Protein AF-A0A3D3AL14-F1 (afdb_monomer)

Structure (mmCIF, N/CA/C/O backbone):
data_AF-A0A3D3AL14-F1
#
_entry.id   AF-A0A3D3AL14-F1
#
loop_
_atom_site.group_PDB
_atom_site.id
_atom_site.type_symbol
_atom_site.label_atom_id
_atom_site.label_alt_id
_atom_site.label_comp_id
_atom_site.label_asym_id
_atom_site.label_entity_id
_atom_site.label_seq_id
_atom_site.pdbx_PDB_ins_code
_atom_site.Cartn_x
_atom_site.Cartn_y
_atom_site.Cartn_z
_atom_site.occupancy
_atom_site.B_iso_or_equiv
_atom_site.auth_seq_id
_atom_site.auth_comp_id
_atom_site.auth_asym_id
_atom_site.auth_atom_id
_atom_site.pdbx_PDB_model_num
ATOM 1 N N . MET A 1 1 ? 50.247 6.065 -44.805 1.00 41.62 1 MET A N 1
ATOM 2 C CA . MET A 1 1 ? 48.995 6.760 -44.423 1.00 41.62 1 MET A CA 1
ATOM 3 C C . MET A 1 1 ? 48.096 5.712 -43.795 1.00 41.62 1 MET A C 1
ATOM 5 O O . MET A 1 1 ? 47.339 5.051 -44.497 1.00 41.62 1 MET A O 1
ATOM 9 N N . ASP A 1 2 ? 48.251 5.507 -42.490 1.00 40.69 2 ASP A N 1
ATOM 10 C CA . ASP A 1 2 ? 47.596 4.405 -41.787 1.00 40.69 2 ASP A CA 1
ATOM 11 C C . ASP A 1 2 ? 46.192 4.830 -41.370 1.00 40.69 2 ASP A C 1
ATOM 13 O O . ASP A 1 2 ? 45.995 5.694 -40.509 1.00 40.69 2 ASP A O 1
ATOM 17 N N . LYS A 1 3 ? 45.195 4.259 -42.048 1.00 48.69 3 LYS A N 1
ATOM 18 C CA . LYS A 1 3 ? 43.785 4.486 -41.742 1.00 48.69 3 LYS A CA 1
ATOM 19 C C . LYS A 1 3 ? 43.428 3.698 -40.486 1.00 48.69 3 LYS A C 1
ATOM 21 O O . LYS A 1 3 ? 43.312 2.477 -40.507 1.00 48.69 3 LYS A O 1
ATOM 26 N N . ARG A 1 4 ? 43.249 4.435 -39.391 1.00 50.38 4 ARG A N 1
ATOM 27 C CA . ARG A 1 4 ? 42.637 3.971 -38.144 1.00 50.38 4 ARG A CA 1
ATOM 28 C C . ARG A 1 4 ? 41.199 3.540 -38.438 1.00 50.38 4 ARG A C 1
ATOM 30 O O . ARG A 1 4 ? 40.404 4.360 -38.889 1.00 50.38 4 ARG A O 1
ATOM 37 N N . VAL A 1 5 ? 40.861 2.287 -38.155 1.00 52.38 5 VAL A N 1
ATOM 38 C CA . VAL A 1 5 ? 39.469 1.828 -38.093 1.00 52.38 5 VAL A CA 1
ATOM 39 C C . VAL A 1 5 ? 39.119 1.706 -36.617 1.00 52.38 5 VAL A C 1
ATOM 41 O O . VAL A 1 5 ? 39.468 0.732 -35.959 1.00 52.38 5 VAL A O 1
ATOM 44 N N . ILE A 1 6 ? 38.483 2.745 -36.075 1.00 56.84 6 ILE A N 1
ATOM 45 C CA . ILE A 1 6 ? 37.839 2.672 -34.763 1.00 56.84 6 ILE A CA 1
ATOM 46 C C . ILE A 1 6 ? 36.501 1.974 -34.995 1.00 56.84 6 ILE A C 1
ATOM 48 O O . ILE A 1 6 ? 35.568 2.563 -35.537 1.00 56.84 6 ILE A O 1
ATOM 52 N N . LEU A 1 7 ? 36.435 0.694 -34.634 1.00 45.91 7 LEU A N 1
ATOM 53 C CA . LEU A 1 7 ? 35.201 -0.078 -34.647 1.00 45.91 7 LEU A CA 1
ATOM 54 C C . LEU A 1 7 ? 34.382 0.323 -33.408 1.00 45.91 7 LEU A C 1
ATOM 56 O O . LEU A 1 7 ? 34.674 -0.100 -32.290 1.00 45.91 7 LEU A O 1
ATOM 60 N N . PHE A 1 8 ? 33.385 1.187 -33.591 1.00 45.59 8 PHE A N 1
ATOM 61 C CA . PHE A 1 8 ? 32.395 1.471 -32.555 1.00 45.59 8 PHE A CA 1
ATOM 62 C C . PHE A 1 8 ? 31.478 0.253 -32.400 1.00 45.59 8 PHE A C 1
ATOM 64 O O . PHE A 1 8 ? 30.623 -0.000 -33.247 1.00 45.59 8 PHE A O 1
ATOM 71 N N . PHE A 1 9 ? 31.626 -0.490 -31.304 1.00 46.81 9 PHE A N 1
ATOM 72 C CA . PHE A 1 9 ? 30.597 -1.428 -30.860 1.00 46.81 9 PHE A CA 1
ATOM 73 C C . PHE A 1 9 ? 29.411 -0.631 -30.297 1.00 46.81 9 PHE A C 1
ATOM 75 O O . PHE A 1 9 ? 29.334 -0.347 -29.104 1.00 46.81 9 PHE A O 1
ATOM 82 N N . LEU A 1 10 ? 28.484 -0.246 -31.175 1.00 45.09 10 LEU A N 1
ATOM 83 C CA . LEU A 1 10 ? 27.126 0.143 -30.796 1.00 45.09 10 LEU A CA 1
ATOM 84 C C . LEU A 1 10 ? 26.387 -1.121 -30.341 1.00 45.09 10 LEU A C 1
ATOM 86 O O . LEU A 1 10 ? 25.851 -1.879 -31.146 1.00 45.09 10 LEU A O 1
ATOM 90 N N . ILE A 1 11 ? 26.404 -1.372 -29.035 1.00 53.12 11 ILE A N 1
ATOM 91 C CA . ILE A 1 11 ? 25.561 -2.386 -28.397 1.00 53.12 11 ILE A CA 1
ATOM 92 C C . ILE A 1 11 ? 24.093 -1.961 -28.603 1.00 53.12 11 ILE A C 1
ATOM 94 O O . ILE A 1 11 ? 23.761 -0.807 -28.315 1.00 53.12 11 ILE A O 1
ATOM 98 N N . PRO A 1 12 ? 23.191 -2.837 -29.088 1.00 46.88 12 PRO A N 1
ATOM 99 C CA . PRO A 1 12 ? 21.810 -2.462 -29.358 1.00 46.88 12 PRO A CA 1
ATOM 100 C C . PRO A 1 12 ? 21.032 -2.327 -28.043 1.00 46.88 12 PRO A C 1
ATOM 102 O O . PRO A 1 12 ? 20.465 -3.281 -27.517 1.00 46.88 12 PRO A O 1
ATOM 105 N N . MET A 1 13 ? 20.972 -1.106 -27.516 1.00 49.50 13 MET A N 1
ATOM 106 C CA . MET A 1 13 ? 20.160 -0.711 -26.361 1.00 49.50 13 MET A CA 1
ATOM 107 C C . MET A 1 13 ? 18.679 -0.509 -26.759 1.00 49.50 13 MET A C 1
ATOM 109 O O . MET A 1 13 ? 18.078 0.501 -26.420 1.00 49.50 13 MET A O 1
ATOM 113 N N . PHE A 1 14 ? 18.093 -1.427 -27.538 1.00 48.03 14 PHE A N 1
ATOM 114 C CA . PHE A 1 14 ? 16.728 -1.269 -28.083 1.00 48.03 14 PHE A CA 1
ATOM 115 C C . PHE A 1 14 ? 15.784 -2.460 -27.855 1.00 48.03 14 PHE A C 1
ATOM 117 O O . PHE A 1 14 ? 14.593 -2.332 -28.111 1.00 48.03 14 PHE A O 1
ATOM 124 N N . LEU A 1 15 ? 16.260 -3.592 -27.322 1.00 47.28 15 LEU A N 1
ATOM 125 C CA . LEU A 1 15 ? 15.417 -4.783 -27.104 1.00 47.28 15 LEU A CA 1
ATOM 126 C C . LEU A 1 15 ? 14.908 -4.961 -25.663 1.00 47.28 15 LEU A C 1
ATOM 128 O O . LEU A 1 15 ? 14.060 -5.811 -25.428 1.00 47.28 15 LEU A O 1
ATOM 132 N N . PHE A 1 16 ? 15.365 -4.148 -24.706 1.00 47.84 16 PHE A N 1
ATOM 133 C CA . PHE A 1 16 ? 14.927 -4.238 -23.301 1.00 47.84 16 PHE A CA 1
ATOM 134 C C . PHE A 1 16 ? 13.880 -3.185 -22.891 1.00 47.84 16 PHE A C 1
ATOM 136 O O . PHE A 1 16 ? 13.308 -3.299 -21.812 1.00 47.84 16 PHE A O 1
ATOM 143 N N . GLY A 1 17 ? 13.612 -2.174 -23.729 1.00 52.47 17 GLY A N 1
ATOM 144 C CA . GLY A 1 17 ? 12.664 -1.09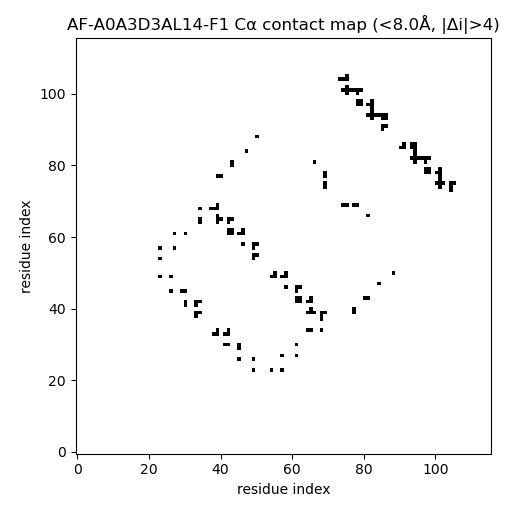3 -23.413 1.00 52.47 17 GLY A CA 1
ATOM 145 C C . GLY A 1 17 ? 11.191 -1.464 -23.622 1.00 52.47 17 GLY A C 1
ATOM 146 O O . GLY A 1 17 ? 10.365 -1.178 -22.761 1.00 52.47 17 GLY A O 1
ATOM 147 N N . GLY A 1 18 ? 10.867 -2.156 -24.723 1.00 60.84 18 GLY A N 1
ATOM 148 C CA . GLY A 1 18 ? 9.476 -2.488 -25.076 1.00 60.84 18 GLY A CA 1
ATOM 149 C C . GLY A 1 18 ? 8.785 -3.398 -24.055 1.00 60.84 18 GLY A C 1
ATOM 150 O O . GLY A 1 18 ? 7.678 -3.108 -23.613 1.00 60.84 18 GLY A O 1
ATOM 151 N N . ASP A 1 19 ? 9.484 -4.436 -23.590 1.00 65.25 19 ASP A N 1
ATOM 152 C CA . ASP A 1 19 ? 8.954 -5.395 -22.612 1.00 65.25 19 ASP A CA 1
ATOM 153 C C . ASP A 1 19 ? 8.665 -4.766 -21.236 1.00 65.25 19 ASP A C 1
ATOM 155 O O . ASP A 1 19 ? 7.739 -5.187 -20.538 1.00 65.25 19 ASP A O 1
ATOM 159 N N . LEU A 1 20 ? 9.456 -3.772 -20.817 1.00 65.75 20 LEU A N 1
ATOM 160 C CA . LEU A 1 20 ? 9.250 -3.067 -19.547 1.00 65.75 20 LEU A CA 1
ATOM 161 C C . LEU A 1 20 ? 8.055 -2.112 -19.631 1.00 65.75 20 LEU A C 1
ATOM 163 O O . LEU A 1 20 ? 7.203 -2.108 -18.736 1.00 65.75 20 LEU A O 1
ATOM 167 N N . ASP A 1 21 ? 7.939 -1.373 -20.734 1.00 77.06 21 ASP A N 1
ATOM 168 C CA . ASP A 1 21 ? 6.811 -0.474 -20.967 1.00 77.06 21 ASP A CA 1
ATOM 169 C C . ASP A 1 21 ? 5.477 -1.226 -21.083 1.00 77.06 21 ASP A C 1
ATOM 171 O O . ASP A 1 21 ? 4.473 -0.792 -20.507 1.00 77.06 21 ASP A O 1
ATOM 175 N N . ASP A 1 22 ? 5.462 -2.393 -21.730 1.00 83.81 22 ASP A N 1
ATOM 176 C CA . ASP A 1 22 ? 4.266 -3.232 -21.837 1.00 83.81 22 ASP A CA 1
ATOM 177 C C . ASP A 1 22 ? 3.823 -3.795 -20.480 1.00 83.81 22 ASP A C 1
ATOM 179 O O . ASP A 1 22 ? 2.633 -3.753 -20.141 1.00 83.81 22 ASP A O 1
ATOM 183 N N . ARG A 1 23 ? 4.768 -4.246 -19.643 1.00 85.31 23 ARG A N 1
ATOM 184 C CA . ARG A 1 23 ? 4.473 -4.722 -18.278 1.00 85.31 23 ARG A CA 1
ATOM 185 C C . ARG A 1 23 ? 3.901 -3.616 -17.399 1.00 85.31 23 ARG A C 1
ATOM 187 O O . ARG A 1 23 ? 2.893 -3.835 -16.723 1.00 85.31 23 ARG A O 1
ATOM 194 N N . LYS A 1 24 ? 4.492 -2.418 -17.440 1.00 90.50 24 LYS A N 1
ATOM 195 C CA . LYS A 1 24 ? 3.992 -1.228 -16.733 1.00 90.50 24 LYS A CA 1
ATOM 196 C C . LYS A 1 24 ? 2.568 -0.881 -17.169 1.00 90.50 24 LYS A C 1
ATOM 198 O O . LYS A 1 24 ? 1.688 -0.697 -16.326 1.00 90.50 24 LYS A O 1
ATOM 203 N N . ASN A 1 25 ? 2.322 -0.827 -18.477 1.00 90.75 25 ASN A N 1
ATOM 204 C CA . ASN A 1 25 ? 1.013 -0.486 -19.031 1.00 90.75 25 ASN A CA 1
ATOM 205 C C . ASN A 1 25 ? -0.053 -1.534 -18.679 1.00 90.75 25 ASN A C 1
ATOM 207 O O . ASN A 1 25 ? -1.184 -1.172 -18.348 1.00 90.75 25 ASN A O 1
ATOM 211 N N . SER A 1 26 ? 0.302 -2.821 -18.703 1.00 91.94 26 SER A N 1
ATOM 212 C CA . SER A 1 26 ? -0.591 -3.900 -18.270 1.00 91.94 26 SER A CA 1
ATOM 213 C C . SER A 1 26 ? -0.943 -3.776 -16.787 1.00 91.94 26 SER A C 1
ATOM 215 O O . SER A 1 26 ? -2.119 -3.822 -16.427 1.00 91.94 26 SER A O 1
ATOM 217 N N . ALA A 1 27 ? 0.051 -3.532 -15.929 1.00 92.62 27 ALA A N 1
ATOM 218 C CA . ALA A 1 27 ? -0.166 -3.358 -14.496 1.00 92.62 27 ALA A CA 1
ATOM 219 C C . ALA A 1 27 ? -1.060 -2.149 -14.176 1.00 92.62 27 ALA A C 1
ATOM 221 O O . ALA A 1 27 ? -1.921 -2.240 -13.304 1.00 92.62 27 ALA A O 1
ATOM 222 N N . LEU A 1 28 ? -0.921 -1.035 -14.903 1.00 94.50 28 LEU A N 1
ATOM 223 C CA . LEU A 1 28 ? -1.803 0.125 -14.739 1.00 94.50 28 LEU A CA 1
ATOM 224 C C . LEU A 1 28 ? -3.249 -0.177 -15.160 1.00 94.50 28 LEU A C 1
ATOM 226 O O . LEU A 1 28 ? -4.179 0.155 -14.428 1.00 94.50 28 LEU A O 1
ATOM 230 N N . LYS A 1 29 ? -3.452 -0.872 -16.288 1.00 94.75 29 LYS A N 1
A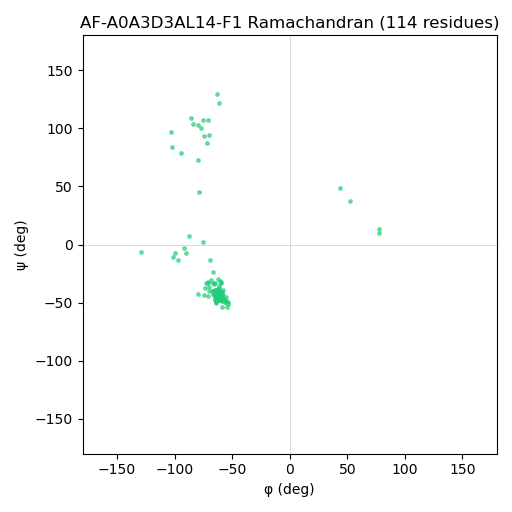TOM 231 C CA . LYS A 1 29 ? -4.794 -1.307 -16.718 1.00 94.75 29 LYS A CA 1
ATOM 232 C C . LYS A 1 29 ? -5.446 -2.241 -15.696 1.00 94.75 29 LYS A C 1
ATOM 234 O O . LYS A 1 29 ? -6.645 -2.141 -15.427 1.00 94.75 29 LYS A O 1
ATOM 239 N N . GLU A 1 30 ? -4.668 -3.155 -15.122 1.00 94.19 30 GLU A N 1
ATOM 240 C CA . GLU A 1 30 ? -5.138 -4.019 -14.041 1.00 94.19 30 GLU A CA 1
ATOM 241 C C . GLU A 1 30 ? -5.483 -3.226 -12.780 1.00 94.19 30 GLU A C 1
ATOM 243 O O . GLU A 1 30 ? -6.547 -3.453 -12.198 1.00 94.19 30 GLU A O 1
ATOM 248 N N . ALA A 1 31 ? -4.637 -2.268 -12.389 1.00 95.19 31 ALA A N 1
ATOM 249 C CA . ALA A 1 31 ? -4.895 -1.400 -11.248 1.00 95.19 31 ALA A CA 1
ATOM 250 C C . ALA A 1 31 ? -6.228 -0.660 -11.399 1.00 95.19 31 ALA A C 1
ATOM 252 O O . ALA A 1 31 ? -7.079 -0.763 -10.518 1.00 95.19 31 ALA A O 1
ATOM 253 N N . ASP A 1 32 ? -6.480 -0.026 -12.545 1.00 95.12 32 ASP A N 1
ATOM 254 C CA . ASP A 1 32 ? -7.735 0.691 -12.790 1.00 95.12 32 ASP A CA 1
ATOM 255 C C . ASP A 1 32 ? -8.957 -0.233 -12.679 1.00 95.12 32 ASP A C 1
ATOM 257 O O . ASP A 1 32 ? -9.961 0.108 -12.043 1.00 95.12 32 ASP A O 1
ATOM 261 N N . LYS A 1 33 ? -8.856 -1.458 -13.207 1.00 96.88 33 LYS A N 1
ATOM 262 C CA . LYS A 1 33 ? -9.901 -2.482 -13.061 1.00 96.88 33 LYS A CA 1
ATOM 263 C C . LYS A 1 33 ? -10.131 -2.854 -11.594 1.00 96.88 33 LYS A C 1
ATOM 265 O O . LYS A 1 33 ? -11.279 -3.020 -11.171 1.00 96.88 33 LYS A O 1
ATOM 270 N N . TYR A 1 34 ? -9.074 -3.008 -10.800 1.00 96.50 34 TYR A N 1
ATOM 271 C CA . TYR A 1 34 ? -9.194 -3.313 -9.371 1.00 96.50 34 TYR A CA 1
ATOM 272 C C . TYR A 1 34 ? -9.712 -2.127 -8.557 1.00 96.50 34 TYR A C 1
ATOM 274 O O . TYR A 1 34 ? -10.475 -2.335 -7.608 1.00 96.50 34 TYR A O 1
ATOM 282 N N . PHE A 1 35 ? -9.377 -0.902 -8.954 1.00 95.69 35 PHE A N 1
ATOM 283 C CA . PHE A 1 35 ? -9.887 0.315 -8.343 1.00 95.69 35 PHE A CA 1
ATOM 284 C C . PHE A 1 35 ? -11.398 0.453 -8.547 1.00 95.69 35 PHE A C 1
ATOM 286 O O . PHE A 1 35 ? -12.132 0.614 -7.570 1.00 95.69 35 PHE A O 1
ATOM 293 N N . GLN A 1 36 ? -11.888 0.257 -9.776 1.00 95.62 36 GLN A N 1
ATOM 294 C CA . GLN A 1 36 ? -13.328 0.231 -10.076 1.00 95.62 36 GLN A CA 1
ATOM 295 C C . GLN A 1 36 ? -14.068 -0.842 -9.263 1.00 95.62 36 GLN A C 1
ATOM 297 O O . GLN A 1 36 ? -15.153 -0.601 -8.734 1.00 95.62 36 GLN A O 1
ATOM 302 N N . LYS A 1 37 ? -13.449 -2.015 -9.082 1.00 96.06 37 LYS A N 1
ATOM 303 C CA . LYS A 1 37 ? -13.974 -3.104 -8.239 1.00 96.06 37 LYS A CA 1
ATOM 304 C C . LYS A 1 37 ? -13.817 -2.863 -6.733 1.00 96.06 37 LYS A C 1
ATOM 306 O O . LYS A 1 37 ? -14.159 -3.738 -5.937 1.00 96.06 37 LYS A O 1
ATOM 311 N N . LYS A 1 38 ? -13.282 -1.711 -6.319 1.00 95.19 38 LYS A N 1
ATOM 312 C CA . LYS A 1 38 ? -12.989 -1.359 -4.922 1.00 95.19 38 LYS A CA 1
ATOM 313 C C . LYS A 1 38 ? -12.148 -2.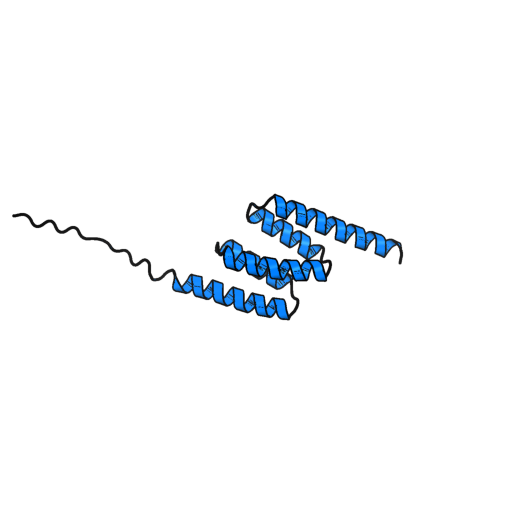429 -4.205 1.00 95.19 38 LYS A C 1
ATOM 315 O O . LYS A 1 38 ? -12.360 -2.705 -3.018 1.00 95.19 38 LYS A O 1
ATOM 320 N N . ASN A 1 39 ? -11.201 -3.050 -4.909 1.00 95.19 39 ASN A N 1
ATOM 321 C CA . ASN A 1 39 ? -10.363 -4.131 -4.394 1.00 95.19 39 ASN A CA 1
ATOM 322 C C . ASN A 1 39 ? -8.962 -3.624 -4.018 1.00 95.19 39 ASN A C 1
ATOM 324 O O . ASN A 1 39 ? -8.010 -3.740 -4.787 1.00 95.19 39 ASN A O 1
ATOM 328 N N . TRP A 1 40 ? -8.839 -3.084 -2.803 1.00 95.19 40 TRP A N 1
ATOM 329 C CA . TRP A 1 40 ? -7.574 -2.551 -2.288 1.00 95.19 40 TRP A CA 1
ATOM 330 C C . TRP A 1 40 ? -6.460 -3.603 -2.197 1.00 95.19 40 TRP A C 1
ATOM 332 O O . TRP A 1 40 ? -5.299 -3.262 -2.391 1.00 95.19 40 TRP A O 1
ATOM 342 N N . LEU A 1 41 ? -6.791 -4.876 -1.947 1.00 95.69 41 LEU A N 1
ATOM 343 C CA . LEU A 1 41 ? -5.794 -5.943 -1.815 1.00 95.69 41 LEU A CA 1
ATOM 344 C C . LEU A 1 41 ? -5.060 -6.158 -3.142 1.00 95.69 41 LEU A C 1
ATOM 346 O O . LEU A 1 41 ? -3.834 -6.199 -3.179 1.00 95.69 41 LEU A O 1
ATOM 350 N N . LYS A 1 42 ? -5.816 -6.232 -4.244 1.00 96.69 42 LYS A N 1
ATOM 351 C CA . LYS A 1 42 ? -5.242 -6.384 -5.585 1.00 96.69 42 LYS A CA 1
ATOM 352 C C . LYS A 1 42 ? -4.482 -5.142 -6.054 1.00 96.69 42 LYS A C 1
ATOM 354 O O . LYS A 1 42 ? -3.474 -5.279 -6.744 1.00 96.69 42 LYS A O 1
ATOM 359 N N . LEU A 1 43 ? -4.887 -3.947 -5.622 1.00 95.69 43 LEU A N 1
ATOM 360 C CA . LEU A 1 43 ? -4.095 -2.734 -5.856 1.00 95.69 43 LEU A CA 1
ATOM 361 C C . LEU A 1 43 ? -2.744 -2.781 -5.137 1.00 95.69 43 LEU A C 1
ATOM 363 O O . LEU A 1 43 ? -1.728 -2.481 -5.753 1.00 95.69 43 LEU A O 1
ATOM 367 N N . LEU A 1 44 ? -2.704 -3.201 -3.869 1.00 95.75 44 LEU A N 1
ATOM 368 C CA . LEU A 1 44 ? -1.443 -3.322 -3.127 1.00 95.75 44 LEU A CA 1
ATOM 369 C C . LEU A 1 44 ? -0.535 -4.422 -3.689 1.00 95.75 44 LEU A C 1
ATOM 371 O O . LEU A 1 44 ? 0.684 -4.259 -3.706 1.00 95.75 44 LEU A O 1
ATOM 375 N N . GLU A 1 45 ? -1.109 -5.508 -4.209 1.00 95.44 45 GLU A N 1
ATOM 376 C CA . GLU A 1 45 ? -0.359 -6.532 -4.945 1.00 95.44 45 GLU A CA 1
ATOM 377 C C . GLU A 1 45 ? 0.265 -5.958 -6.228 1.00 95.44 45 GLU A C 1
ATOM 379 O O . GLU A 1 45 ? 1.454 -6.145 -6.480 1.00 95.44 45 GLU A O 1
ATOM 384 N N . THR A 1 46 ? -0.502 -5.171 -6.986 1.00 95.31 46 THR A N 1
ATOM 385 C CA . THR A 1 46 ? -0.002 -4.481 -8.185 1.00 95.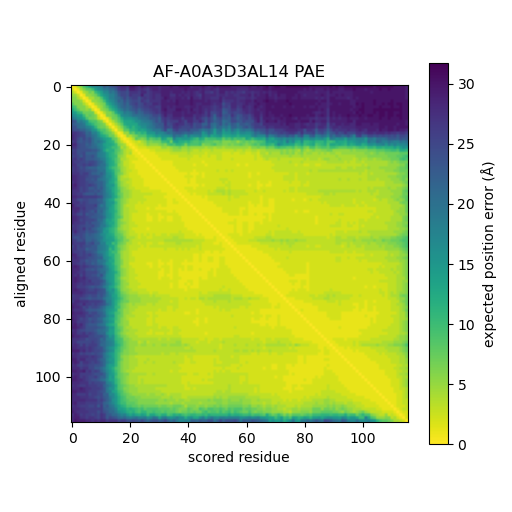31 46 THR A CA 1
ATOM 386 C C . THR A 1 46 ? 1.093 -3.469 -7.826 1.00 95.31 46 THR A C 1
ATOM 388 O O . THR A 1 46 ? 2.137 -3.425 -8.474 1.00 95.31 46 THR A O 1
ATOM 391 N N . ALA A 1 47 ? 0.912 -2.703 -6.746 1.00 95.56 47 ALA A N 1
ATOM 392 C CA . ALA A 1 47 ? 1.912 -1.763 -6.244 1.00 95.56 47 ALA A CA 1
ATOM 393 C C . ALA A 1 47 ? 3.210 -2.478 -5.835 1.00 95.56 47 ALA A C 1
ATOM 395 O O . ALA A 1 47 ? 4.303 -2.021 -6.160 1.00 95.56 47 ALA A O 1
ATOM 396 N N . LYS A 1 48 ? 3.122 -3.643 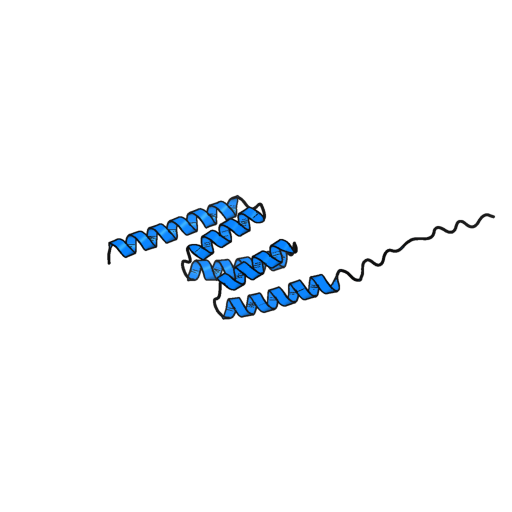-5.185 1.00 94.50 48 LYS A N 1
ATOM 397 C CA . LYS A 1 48 ? 4.299 -4.461 -4.863 1.00 94.50 48 LYS A CA 1
ATOM 398 C C . LYS A 1 48 ? 5.064 -4.876 -6.126 1.00 94.50 48 LYS A C 1
ATOM 400 O O . LYS A 1 48 ? 6.291 -4.790 -6.132 1.00 94.50 48 LYS A O 1
ATOM 405 N N . ASN A 1 49 ? 4.361 -5.282 -7.183 1.00 93.06 49 ASN A N 1
ATOM 406 C CA . ASN A 1 49 ? 4.989 -5.650 -8.454 1.00 93.06 49 ASN A CA 1
ATOM 407 C C . ASN A 1 49 ? 5.695 -4.443 -9.094 1.00 93.06 49 ASN A C 1
ATOM 409 O O . ASN A 1 49 ? 6.881 -4.529 -9.404 1.00 93.06 49 ASN A O 1
ATOM 413 N N . LEU A 1 50 ? 5.019 -3.293 -9.180 1.00 92.88 50 LEU A N 1
ATOM 414 C CA . LEU A 1 50 ? 5.593 -2.050 -9.715 1.00 92.88 50 LEU A CA 1
ATOM 415 C C . LEU A 1 50 ? 6.822 -1.581 -8.922 1.00 92.88 50 LEU A C 1
ATOM 417 O O . LEU A 1 50 ? 7.822 -1.176 -9.508 1.00 92.88 50 LEU A O 1
ATOM 421 N N . SER A 1 51 ? 6.776 -1.693 -7.591 1.00 92.50 51 SER A N 1
ATOM 422 C CA . SER A 1 51 ? 7.919 -1.423 -6.710 1.00 92.50 51 SER A CA 1
ATOM 423 C C . SER A 1 51 ? 9.100 -2.347 -7.022 1.00 92.50 51 SER A C 1
ATOM 425 O O . SER A 1 51 ? 10.222 -1.865 -7.154 1.00 92.50 51 SER A O 1
ATOM 427 N N . SER A 1 52 ? 8.856 -3.646 -7.236 1.00 90.44 52 SER A N 1
ATOM 428 C CA . SER A 1 52 ? 9.914 -4.602 -7.598 1.00 90.44 52 SER A CA 1
ATOM 429 C C . SER A 1 52 ? 10.534 -4.351 -8.976 1.00 90.44 52 SER A C 1
ATOM 431 O O . SER A 1 52 ? 11.678 -4.731 -9.205 1.00 90.44 52 SER A O 1
ATOM 433 N N . TRP A 1 53 ? 9.803 -3.692 -9.879 1.00 90.12 53 TRP A N 1
ATOM 434 C CA . TRP A 1 53 ? 10.285 -3.321 -11.212 1.00 90.12 53 TRP A CA 1
ATOM 435 C C . TRP A 1 53 ? 10.962 -1.944 -11.252 1.00 90.12 53 TRP A C 1
ATOM 437 O O . TRP A 1 53 ? 11.526 -1.578 -12.275 1.00 90.12 53 TRP A O 1
ATOM 447 N N . GLY A 1 54 ? 10.926 -1.173 -10.158 1.00 89.12 54 GLY A N 1
ATOM 448 C CA . GLY A 1 54 ? 11.486 0.181 -10.118 1.00 89.12 54 GLY A CA 1
ATOM 449 C C . GLY A 1 54 ? 10.612 1.254 -10.783 1.00 89.12 54 GLY A C 1
ATOM 450 O O . GLY A 1 54 ? 11.068 2.382 -10.972 1.00 89.12 54 GLY A O 1
ATOM 451 N N . GLU A 1 55 ? 9.348 0.946 -11.089 1.00 91.31 55 GLU A N 1
ATOM 452 C CA . GLU A 1 55 ? 8.407 1.823 -11.799 1.00 91.31 55 GLU A CA 1
ATOM 453 C C . GLU A 1 55 ? 7.786 2.879 -10.868 1.00 91.31 55 GLU A C 1
ATOM 455 O O . GLU A 1 55 ? 6.619 2.794 -10.477 1.00 91.31 55 GLU A O 1
ATOM 460 N N . LYS A 1 56 ? 8.573 3.888 -10.472 1.00 91.00 56 LYS A N 1
ATOM 461 C CA . LYS A 1 56 ? 8.205 4.857 -9.415 1.00 91.00 56 LYS A CA 1
ATOM 462 C C . LYS A 1 56 ? 6.921 5.643 -9.701 1.00 91.00 56 LYS A C 1
ATOM 464 O O . LYS A 1 56 ? 6.108 5.837 -8.797 1.00 91.00 56 LYS A O 1
ATOM 469 N N . GLU A 1 57 ? 6.722 6.105 -10.935 1.00 92.12 57 GLU A N 1
ATOM 470 C CA . GLU A 1 57 ? 5.543 6.907 -11.290 1.00 92.12 57 GLU A CA 1
ATOM 471 C C . GLU A 1 57 ? 4.261 6.073 -11.306 1.00 92.12 57 GLU A C 1
ATOM 473 O O . GLU A 1 57 ? 3.237 6.488 -10.757 1.00 92.12 57 GLU A O 1
ATOM 478 N N . ALA A 1 58 ? 4.320 4.880 -11.902 1.00 93.31 58 ALA A N 1
ATOM 479 C CA . ALA A 1 58 ? 3.198 3.953 -11.917 1.00 93.31 58 ALA A CA 1
ATOM 480 C C . ALA A 1 58 ? 2.875 3.470 -10.497 1.00 93.31 58 ALA A C 1
ATOM 482 O O . ALA A 1 58 ? 1.710 3.472 -10.100 1.00 93.31 58 ALA A O 1
ATOM 483 N N . LEU A 1 59 ? 3.901 3.147 -9.702 1.00 94.69 59 LEU A N 1
ATOM 484 C CA . LEU A 1 59 ? 3.762 2.795 -8.292 1.00 94.69 59 LEU A CA 1
ATOM 485 C C . LEU A 1 59 ? 2.992 3.870 -7.523 1.00 94.69 59 LEU A C 1
ATOM 487 O O . LEU A 1 59 ? 2.041 3.541 -6.818 1.00 94.69 59 LEU A O 1
ATOM 491 N N . LYS A 1 60 ? 3.371 5.146 -7.676 1.00 95.12 60 LYS A N 1
ATOM 492 C CA . LYS A 1 60 ? 2.701 6.259 -6.996 1.00 95.12 60 LYS A CA 1
ATOM 493 C C . LYS A 1 60 ? 1.206 6.303 -7.328 1.00 95.12 60 LYS A C 1
ATOM 495 O O . LYS A 1 60 ? 0.389 6.352 -6.416 1.00 95.12 60 LYS A O 1
ATOM 500 N N . LYS A 1 61 ? 0.846 6.203 -8.613 1.00 95.94 61 LYS A N 1
ATOM 501 C CA . LYS A 1 61 ? -0.560 6.208 -9.057 1.00 95.94 61 LYS A CA 1
ATOM 502 C C . LYS A 1 61 ? -1.371 5.075 -8.420 1.00 95.94 61 LYS A C 1
ATOM 504 O O . LYS A 1 61 ? -2.469 5.307 -7.919 1.00 95.94 61 LYS A O 1
ATOM 509 N N . VAL A 1 62 ? -0.824 3.859 -8.411 1.00 96.62 62 VAL A N 1
ATOM 510 C CA . VAL A 1 62 ? -1.503 2.686 -7.834 1.00 96.62 62 VAL A CA 1
ATOM 511 C C . VAL A 1 62 ? -1.586 2.779 -6.307 1.00 96.62 62 VAL A C 1
ATOM 513 O O . VAL A 1 62 ? -2.603 2.399 -5.723 1.00 96.62 62 VAL A O 1
ATOM 516 N N . LEU A 1 63 ? -0.558 3.321 -5.646 1.00 96.19 63 LEU A N 1
ATOM 517 C CA . LEU A 1 63 ? -0.581 3.586 -4.206 1.00 96.19 63 LEU A CA 1
ATOM 518 C C . LEU A 1 63 ? -1.667 4.593 -3.832 1.00 96.19 63 LEU A C 1
ATOM 520 O O . LEU A 1 63 ? -2.416 4.326 -2.898 1.00 96.19 63 LEU A O 1
ATOM 524 N N . ASP A 1 64 ? -1.805 5.694 -4.571 1.00 96.69 64 ASP A N 1
ATOM 525 C CA . ASP A 1 64 ? -2.841 6.699 -4.311 1.00 96.69 64 ASP A CA 1
ATOM 526 C C . ASP A 1 64 ? -4.246 6.072 -4.401 1.00 96.69 64 ASP A C 1
ATOM 528 O O . ASP A 1 64 ? -5.077 6.245 -3.505 1.00 96.69 64 ASP A O 1
ATOM 532 N N . GLN A 1 65 ? -4.494 5.243 -5.421 1.00 97.12 65 GLN A N 1
ATOM 533 C CA . GLN A 1 65 ? -5.737 4.472 -5.549 1.00 97.12 65 GLN A CA 1
ATOM 534 C C . GLN A 1 65 ? -5.952 3.504 -4.373 1.00 97.12 65 GLN A C 1
ATOM 536 O O . GLN A 1 65 ? -7.059 3.405 -3.833 1.00 97.12 65 GLN A O 1
ATOM 541 N N . ALA A 1 66 ? -4.904 2.785 -3.958 1.00 96.75 66 ALA A N 1
ATOM 542 C CA . ALA A 1 66 ? -4.974 1.852 -2.839 1.00 96.75 66 ALA A CA 1
ATOM 543 C C . ALA A 1 66 ? -5.291 2.573 -1.522 1.00 96.75 66 ALA A C 1
ATOM 545 O O . ALA A 1 66 ? -6.175 2.135 -0.786 1.00 96.75 66 ALA A O 1
ATOM 546 N N . ILE A 1 67 ? -4.624 3.698 -1.256 1.00 97.00 67 ILE A N 1
ATOM 547 C CA . ILE A 1 67 ? -4.807 4.541 -0.068 1.00 97.00 67 ILE A CA 1
ATOM 548 C C . ILE A 1 67 ? -6.261 4.981 0.063 1.00 97.00 67 ILE A C 1
ATOM 550 O O . ILE A 1 67 ? -6.862 4.786 1.123 1.00 97.00 67 ILE A O 1
ATOM 554 N N . LEU A 1 68 ? -6.848 5.498 -1.021 1.00 97.06 68 LEU A N 1
ATOM 555 C CA . LEU A 1 68 ? -8.247 5.927 -1.036 1.00 97.06 68 LEU A CA 1
ATOM 556 C C . LEU A 1 68 ? -9.186 4.798 -0.600 1.00 97.06 68 LEU A C 1
ATOM 558 O O . LEU A 1 68 ? -10.068 5.001 0.236 1.00 97.06 68 LEU A O 1
ATOM 562 N N . LEU A 1 69 ? -8.980 3.586 -1.121 1.00 96.88 69 LEU A N 1
ATOM 563 C CA . LEU A 1 69 ? -9.822 2.442 -0.780 1.00 96.88 69 LEU A CA 1
ATOM 564 C C . LEU A 1 69 ? -9.559 1.889 0.625 1.00 96.88 69 LEU A C 1
ATOM 566 O O . LEU A 1 69 ? -10.506 1.471 1.293 1.00 96.88 69 LEU A O 1
ATOM 570 N N . VAL A 1 70 ? -8.305 1.867 1.082 1.00 96.69 70 VAL A N 1
ATOM 571 C CA . VAL A 1 70 ? -7.948 1.425 2.440 1.00 96.69 70 VAL A CA 1
ATOM 572 C C . VAL A 1 70 ? -8.581 2.344 3.480 1.00 96.69 70 VAL A C 1
ATOM 574 O O . VAL A 1 70 ? -9.182 1.849 4.436 1.00 96.69 70 VAL A O 1
ATOM 577 N N . MET A 1 71 ? -8.505 3.659 3.263 1.00 95.12 71 MET A N 1
ATOM 578 C CA . MET A 1 71 ? -9.145 4.653 4.122 1.00 95.12 71 MET A CA 1
ATOM 579 C C . MET A 1 71 ? -10.664 4.523 4.101 1.00 95.12 71 MET A C 1
ATOM 581 O O . MET A 1 71 ? -11.276 4.429 5.161 1.00 95.12 71 MET A O 1
ATOM 585 N N . ALA A 1 72 ? -11.273 4.455 2.912 1.00 94.62 72 ALA A N 1
ATOM 586 C CA . ALA A 1 72 ? -12.726 4.364 2.777 1.00 94.62 72 ALA A CA 1
ATOM 587 C C . ALA A 1 72 ? -13.314 3.123 3.467 1.00 94.62 72 ALA A C 1
ATOM 589 O O . ALA A 1 72 ? -14.437 3.164 3.960 1.00 94.62 72 ALA A O 1
ATOM 590 N N . LYS A 1 73 ? -12.564 2.014 3.509 1.00 94.12 73 LYS A N 1
ATOM 591 C CA . LYS A 1 73 ? -12.989 0.777 4.181 1.00 94.12 73 LYS A CA 1
ATOM 592 C C . LYS A 1 73 ? -12.554 0.673 5.643 1.00 94.12 73 LYS A C 1
ATOM 594 O O . LYS A 1 73 ? -12.862 -0.341 6.265 1.00 94.12 73 LYS A O 1
ATOM 599 N N . GLU A 1 74 ? -11.801 1.642 6.168 1.00 93.75 74 GLU A N 1
ATOM 600 C CA . GLU A 1 74 ? -11.125 1.542 7.470 1.00 93.75 74 GLU A CA 1
ATOM 601 C C . GLU A 1 74 ? -10.442 0.163 7.642 1.00 93.75 74 GLU A C 1
ATOM 603 O O . GLU A 1 74 ? -10.644 -0.577 8.617 1.00 93.75 74 GLU A O 1
ATOM 608 N N . SER A 1 75 ? -9.678 -0.238 6.619 1.00 95.56 75 SER A N 1
ATOM 609 C CA . SER A 1 75 ? -9.034 -1.551 6.575 1.00 95.56 75 SER A CA 1
ATOM 610 C C . SER A 1 75 ? -7.712 -1.529 7.337 1.00 95.56 75 SER A C 1
ATOM 612 O O . SER A 1 75 ? -6.701 -1.051 6.831 1.00 95.56 75 SER A O 1
ATOM 614 N N . GLU A 1 76 ? -7.709 -2.103 8.539 1.00 96.25 76 GLU A N 1
ATOM 615 C CA . GLU A 1 76 ? -6.502 -2.314 9.351 1.00 96.25 76 GLU A CA 1
ATOM 616 C C . GLU A 1 76 ? -5.429 -3.098 8.582 1.00 96.25 76 GLU A C 1
ATOM 618 O O . GLU A 1 76 ? -4.288 -2.658 8.479 1.00 96.25 76 GLU A O 1
ATOM 623 N N . ALA A 1 77 ? -5.814 -4.215 7.955 1.00 95.88 77 ALA A N 1
ATOM 624 C CA . ALA A 1 77 ? -4.907 -5.026 7.147 1.00 95.88 77 ALA A CA 1
ATOM 625 C C . ALA A 1 77 ? -4.332 -4.243 5.955 1.00 95.88 77 ALA A C 1
ATOM 627 O O . ALA A 1 77 ? -3.156 -4.384 5.625 1.00 95.88 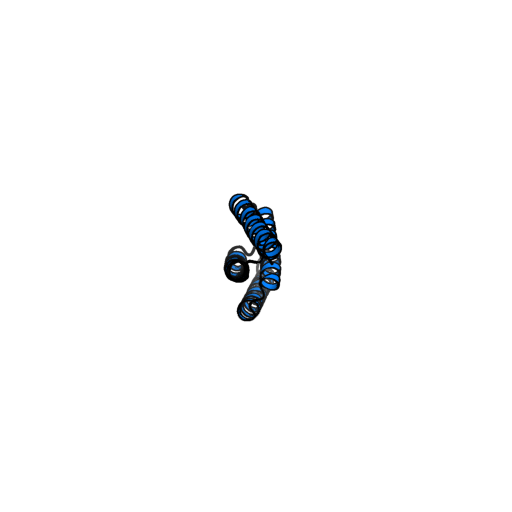77 ALA A O 1
ATOM 628 N N . GLY A 1 78 ? -5.145 -3.386 5.329 1.00 96.12 78 GLY A N 1
ATOM 629 C CA . GLY A 1 78 ? -4.690 -2.511 4.249 1.00 96.12 78 GLY A CA 1
ATOM 630 C C . GLY A 1 78 ? -3.670 -1.480 4.725 1.00 96.12 78 GLY A C 1
ATOM 631 O O . GLY A 1 78 ? -2.662 -1.264 4.057 1.00 96.12 78 GLY A O 1
ATOM 632 N N . ALA A 1 79 ? -3.887 -0.895 5.904 1.00 97.31 79 ALA A N 1
ATOM 633 C CA . ALA A 1 79 ? -2.958 0.052 6.509 1.00 97.31 79 ALA A CA 1
ATOM 634 C C . ALA A 1 79 ? -1.615 -0.612 6.875 1.00 97.31 79 ALA A C 1
ATOM 636 O O . ALA A 1 79 ? -0.561 -0.061 6.559 1.00 97.31 79 ALA A O 1
ATOM 637 N N . TYR A 1 80 ? -1.618 -1.831 7.426 1.00 97.44 80 TYR A N 1
ATOM 638 C CA . TYR A 1 80 ? -0.374 -2.576 7.675 1.00 97.44 80 TYR A CA 1
ATOM 639 C C . TYR A 1 80 ? 0.378 -2.943 6.388 1.00 97.44 80 TYR A C 1
ATOM 641 O O . TYR A 1 80 ? 1.609 -2.856 6.338 1.00 97.44 80 TYR A O 1
ATOM 649 N N . GLN A 1 81 ? -0.336 -3.321 5.324 1.00 96.69 81 GLN A N 1
ATOM 650 C CA . GLN A 1 81 ? 0.302 -3.601 4.036 1.00 96.69 81 GLN A CA 1
ATOM 651 C C . GLN A 1 81 ? 0.910 -2.343 3.404 1.00 96.69 81 GLN A C 1
ATOM 653 O O . GLN A 1 81 ? 2.024 -2.414 2.886 1.00 96.69 81 GLN A O 1
ATOM 658 N N . LEU A 1 82 ? 0.232 -1.193 3.495 1.00 96.88 82 LEU A N 1
ATOM 659 C CA . LEU A 1 82 ? 0.792 0.098 3.085 1.00 96.88 82 LEU A CA 1
ATOM 660 C C . LEU A 1 82 ? 2.057 0.429 3.879 1.00 96.88 82 LEU A C 1
ATOM 662 O O . LEU A 1 82 ? 3.078 0.747 3.276 1.00 96.88 82 LEU A O 1
ATOM 666 N N . SER A 1 83 ? 2.020 0.282 5.207 1.00 97.31 83 SER A N 1
ATOM 667 C CA . SER A 1 83 ? 3.186 0.491 6.073 1.00 97.31 83 SER A CA 1
ATOM 668 C C . SER A 1 83 ? 4.384 -0.351 5.622 1.00 97.31 83 SER A C 1
ATOM 670 O O . SER A 1 83 ? 5.453 0.181 5.322 1.00 97.31 83 SER A O 1
ATOM 672 N N . THR A 1 84 ? 4.164 -1.654 5.431 1.00 96.12 84 THR A N 1
ATOM 673 C CA . THR A 1 84 ? 5.196 -2.592 4.967 1.00 96.12 84 THR A CA 1
ATOM 674 C C . THR A 1 84 ? 5.762 -2.197 3.602 1.00 96.12 84 THR A C 1
ATOM 676 O O . THR A 1 84 ? 6.965 -2.308 3.363 1.00 96.12 84 THR A O 1
ATOM 679 N N . LEU A 1 85 ? 4.905 -1.757 2.678 1.00 94.94 85 LEU A N 1
ATOM 680 C CA . LEU A 1 85 ? 5.331 -1.377 1.336 1.00 94.94 85 LEU A CA 1
ATOM 681 C C . LEU A 1 85 ? 6.146 -0.076 1.351 1.00 94.94 85 LEU A C 1
ATOM 683 O O . LEU A 1 85 ? 7.166 -0.003 0.670 1.00 94.94 85 LEU A O 1
ATOM 687 N N . TYR A 1 86 ? 5.763 0.915 2.158 1.00 96.38 86 TYR A N 1
ATOM 688 C CA . TYR A 1 86 ? 6.557 2.132 2.347 1.00 96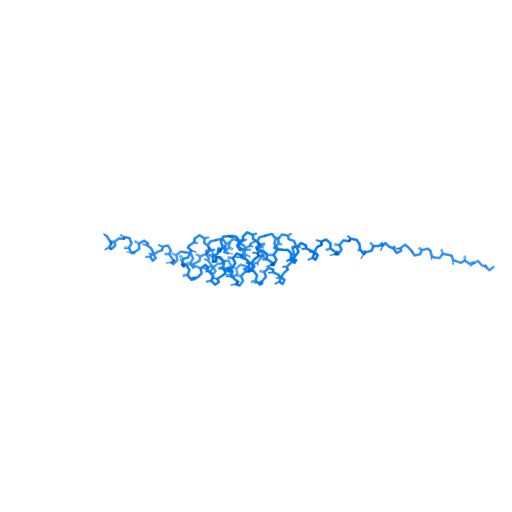.38 86 TYR A CA 1
ATOM 689 C C . TYR A 1 86 ? 7.911 1.838 2.998 1.00 96.38 86 TYR A C 1
ATOM 691 O O . TYR A 1 86 ? 8.928 2.323 2.506 1.00 96.38 86 TYR A O 1
ATOM 699 N N . PHE A 1 87 ? 7.950 0.971 4.017 1.00 95.44 87 PHE A N 1
ATOM 700 C CA . PHE A 1 87 ? 9.200 0.530 4.640 1.00 95.44 87 PHE A CA 1
ATOM 701 C C . PHE A 1 87 ? 10.163 -0.085 3.617 1.00 95.44 87 PHE A C 1
ATOM 703 O O . PHE A 1 87 ? 11.326 0.305 3.539 1.00 95.44 87 PHE A O 1
ATOM 710 N N . LYS A 1 88 ? 9.664 -0.995 2.767 1.00 92.12 88 LYS A N 1
ATOM 711 C CA . LYS A 1 88 ? 10.460 -1.636 1.705 1.00 92.12 88 LYS A CA 1
ATOM 712 C C . LYS A 1 88 ? 10.995 -0.657 0.663 1.00 92.12 88 LYS A C 1
ATOM 714 O O . LYS A 1 88 ? 12.051 -0.907 0.097 1.00 92.12 88 LYS A O 1
ATOM 719 N N . ASN A 1 89 ? 10.285 0.442 0.420 1.00 90.69 89 ASN A N 1
ATOM 720 C CA . ASN A 1 89 ? 10.717 1.500 -0.493 1.00 90.69 89 ASN A CA 1
ATOM 721 C C . ASN A 1 89 ? 11.599 2.566 0.190 1.00 90.69 89 ASN A C 1
ATOM 723 O O . ASN A 1 89 ? 11.907 3.582 -0.427 1.00 90.69 89 ASN A O 1
ATOM 727 N N . GLY A 1 90 ? 12.006 2.354 1.448 1.00 90.94 90 GLY A N 1
ATOM 728 C CA . GLY A 1 90 ? 12.864 3.276 2.197 1.00 90.94 90 GLY A CA 1
ATOM 729 C C . GLY A 1 90 ? 12.144 4.511 2.748 1.00 90.94 90 GLY A C 1
ATOM 730 O O . GLY A 1 90 ? 12.793 5.426 3.250 1.00 90.94 90 GLY A O 1
ATOM 731 N N . ASP A 1 91 ? 10.812 4.554 2.690 1.00 94.38 91 ASP A N 1
ATOM 732 C CA . ASP A 1 91 ? 10.008 5.665 3.200 1.00 94.38 91 ASP A CA 1
ATOM 733 C C . ASP A 1 91 ? 9.545 5.386 4.635 1.00 94.38 91 ASP A C 1
ATOM 735 O O . ASP A 1 91 ? 8.410 4.980 4.913 1.00 94.38 91 ASP A O 1
ATOM 739 N N . LEU A 1 92 ? 10.466 5.599 5.577 1.00 95.19 92 LEU A N 1
ATOM 740 C CA . LEU A 1 92 ? 10.218 5.355 6.998 1.00 95.19 92 LEU A CA 1
ATOM 741 C C . LEU A 1 92 ? 9.087 6.236 7.551 1.00 95.19 92 LEU A C 1
ATOM 743 O O . LEU A 1 92 ? 8.303 5.792 8.391 1.00 95.19 92 LEU A O 1
ATOM 747 N N . LYS A 1 93 ? 8.973 7.479 7.068 1.00 96.75 93 LYS A N 1
ATOM 748 C CA . LYS A 1 93 ? 7.959 8.428 7.541 1.00 96.75 93 LYS A CA 1
ATOM 749 C C . LYS A 1 93 ? 6.554 7.920 7.221 1.00 96.75 93 LYS A C 1
ATOM 751 O O . LYS A 1 93 ? 5.711 7.870 8.118 1.00 96.75 93 LYS A O 1
ATOM 756 N N . ASN A 1 94 ? 6.309 7.522 5.972 1.00 95.69 94 ASN A N 1
ATOM 757 C CA . ASN A 1 94 ? 5.006 6.989 5.583 1.00 95.69 94 ASN A CA 1
ATOM 758 C C . ASN A 1 94 ? 4.756 5.594 6.168 1.00 95.69 94 ASN A C 1
ATOM 760 O O . ASN A 1 94 ? 3.625 5.300 6.554 1.00 95.69 94 ASN A O 1
ATOM 764 N N . SER A 1 95 ? 5.796 4.773 6.340 1.00 96.88 95 SER A N 1
ATOM 765 C CA . SER A 1 95 ? 5.682 3.489 7.041 1.00 96.88 95 SER A CA 1
ATOM 766 C C . SER A 1 95 ? 5.091 3.648 8.445 1.00 96.88 95 SER A C 1
ATOM 768 O O . SER A 1 95 ? 4.074 3.027 8.764 1.00 96.88 95 SER A O 1
ATOM 770 N N . LEU A 1 96 ? 5.687 4.520 9.267 1.00 97.75 96 LEU A N 1
ATOM 771 C CA . LEU A 1 96 ? 5.247 4.766 10.645 1.00 97.75 96 LEU A CA 1
ATOM 772 C C . LEU A 1 96 ? 3.859 5.413 10.708 1.00 97.75 96 LEU A C 1
ATOM 774 O O . LEU A 1 96 ? 3.083 5.159 11.630 1.00 97.75 96 LEU A O 1
ATOM 778 N N . TYR A 1 97 ? 3.533 6.271 9.738 1.00 97.62 97 TYR A N 1
ATOM 779 C CA . TYR A 1 97 ? 2.201 6.861 9.637 1.00 97.62 97 TYR A CA 1
ATOM 780 C C . TYR A 1 97 ? 1.121 5.787 9.438 1.00 97.62 97 TYR A C 1
ATOM 782 O O . TYR A 1 97 ? 0.103 5.785 10.139 1.00 97.62 97 TYR A O 1
ATOM 790 N N . TRP A 1 98 ? 1.344 4.859 8.508 1.00 97.75 98 TRP A N 1
ATOM 791 C CA . TRP A 1 98 ? 0.376 3.813 8.187 1.00 97.75 98 TRP A CA 1
ATOM 792 C C . TRP A 1 98 ? 0.279 2.736 9.269 1.00 97.75 98 TRP A C 1
ATOM 794 O O . TRP A 1 98 ? -0.822 2.262 9.541 1.00 97.75 98 TRP A O 1
ATOM 804 N N . GLU A 1 99 ? 1.380 2.430 9.956 1.00 97.75 99 GLU A N 1
ATOM 805 C CA . GLU A 1 99 ? 1.389 1.557 11.136 1.00 97.75 99 GLU A CA 1
ATOM 806 C C . GLU A 1 99 ? 0.485 2.115 12.245 1.00 97.75 99 GLU A C 1
ATOM 808 O O . GLU A 1 99 ? -0.486 1.476 12.649 1.00 97.75 99 GLU A O 1
ATOM 813 N N . LYS A 1 100 ? 0.701 3.377 12.643 1.00 97.88 100 LYS A N 1
ATOM 814 C CA . LYS A 1 100 ? -0.149 4.065 13.634 1.00 97.88 100 LYS A CA 1
ATOM 815 C C . LYS A 1 100 ? -1.607 4.160 13.191 1.00 97.88 100 LYS A C 1
ATOM 817 O O . LYS A 1 100 ? -2.522 4.165 14.015 1.00 97.88 100 LYS A O 1
ATOM 822 N N . THR A 1 101 ? -1.847 4.281 11.888 1.00 97.19 101 THR A N 1
ATOM 823 C CA . THR A 1 101 ? -3.204 4.302 11.331 1.00 97.19 101 THR A CA 1
ATOM 824 C C . THR A 1 101 ? -3.888 2.948 11.507 1.00 97.19 101 THR A C 1
ATOM 826 O O . THR A 1 101 ? -5.043 2.910 11.936 1.00 97.19 101 THR A O 1
ATOM 829 N N . ALA A 1 102 ? -3.178 1.844 11.265 1.00 97.19 102 ALA A N 1
ATOM 830 C CA . ALA A 1 102 ? -3.688 0.498 11.500 1.00 97.19 102 ALA A CA 1
ATOM 831 C C . ALA A 1 102 ? -4.050 0.284 12.980 1.00 97.19 102 ALA A C 1
ATOM 833 O O . ALA A 1 102 ? -5.176 -0.111 13.288 1.00 97.19 102 ALA A O 1
ATOM 834 N N . GLU A 1 103 ? -3.161 0.666 13.901 1.00 97.25 103 GLU A N 1
ATOM 835 C CA . GLU A 1 103 ? -3.402 0.576 15.348 1.00 97.25 103 GLU A CA 1
ATOM 836 C C . GLU A 1 103 ? -4.645 1.364 15.788 1.00 97.25 103 GLU A C 1
ATOM 838 O O . GLU A 1 103 ? -5.467 0.877 16.568 1.00 97.25 103 GLU A O 1
ATOM 843 N N . ARG A 1 104 ? -4.832 2.583 15.266 1.00 96.44 104 ARG A N 1
ATOM 844 C CA . ARG A 1 104 ? -6.022 3.403 15.556 1.00 96.44 104 ARG A CA 1
ATOM 845 C C . ARG A 1 104 ? -7.308 2.724 15.095 1.00 96.44 104 ARG A C 1
ATOM 847 O O . ARG A 1 104 ? -8.296 2.735 15.834 1.00 96.44 104 ARG A O 1
ATOM 854 N N . ILE A 1 105 ? -7.300 2.127 13.903 1.00 95.62 105 ILE A N 1
ATOM 855 C CA . ILE A 1 105 ? -8.440 1.370 13.373 1.00 95.62 105 ILE A CA 1
ATOM 856 C C . ILE A 1 105 ? -8.733 0.160 14.273 1.00 95.62 105 ILE A C 1
ATOM 858 O O . ILE A 1 105 ? -9.887 -0.042 14.664 1.00 95.62 105 ILE A O 1
ATOM 862 N N . ALA A 1 106 ? -7.706 -0.601 14.657 1.00 94.69 106 ALA A N 1
ATOM 863 C CA . ALA A 1 106 ? -7.834 -1.763 15.538 1.00 94.69 106 ALA A CA 1
ATOM 864 C C . ALA A 1 106 ? -8.445 -1.381 16.897 1.00 94.69 106 ALA A C 1
ATOM 866 O O . ALA A 1 106 ? -9.407 -1.994 17.370 1.00 94.69 106 ALA A O 1
ATOM 867 N N . LEU A 1 107 ? -7.944 -0.302 17.509 1.00 94.88 107 LEU A N 1
ATOM 868 C CA . LEU A 1 107 ? -8.459 0.224 18.774 1.00 94.88 107 LEU A CA 1
ATOM 869 C C . LEU A 1 107 ? -9.920 0.668 18.661 1.00 94.88 107 LEU A C 1
ATOM 871 O O . LEU A 1 107 ? -10.715 0.378 19.560 1.00 94.88 107 LEU A O 1
ATOM 875 N N . LYS A 1 108 ? -10.296 1.345 17.568 1.00 94.19 108 LYS A N 1
ATOM 876 C CA . LYS A 1 108 ? -11.685 1.748 17.299 1.00 94.19 108 LYS A CA 1
ATOM 877 C C . LYS A 1 108 ? -12.602 0.524 17.214 1.00 94.19 108 LYS A C 1
ATOM 879 O O . LYS A 1 108 ? -13.629 0.490 17.891 1.00 94.19 108 LYS A O 1
ATOM 884 N N . LYS A 1 109 ? -12.204 -0.513 16.468 1.00 90.94 109 LYS A N 1
ATOM 885 C CA . LYS A 1 109 ? -12.962 -1.772 16.347 1.00 90.94 109 LYS A CA 1
ATOM 886 C C . LYS A 1 109 ? -13.106 -2.488 17.688 1.00 90.94 109 LYS A C 1
ATOM 888 O O . LYS A 1 109 ? -14.216 -2.854 18.062 1.00 90.94 109 LYS A O 1
ATOM 893 N N . LYS A 1 110 ? -12.020 -2.604 18.458 1.00 91.88 110 LYS A N 1
ATOM 894 C CA . LYS A 1 110 ? -12.033 -3.213 19.799 1.00 91.88 110 LYS A CA 1
ATOM 895 C C . LYS A 1 110 ? -12.956 -2.468 20.766 1.00 91.88 110 LYS A C 1
ATOM 897 O O . LYS A 1 110 ? -13.658 -3.103 21.548 1.00 91.88 110 LYS A O 1
ATOM 902 N N . LYS A 1 111 ? -12.971 -1.129 20.722 1.00 92.81 111 LYS A N 1
ATOM 903 C CA . LYS A 1 111 ? -13.890 -0.307 21.528 1.00 92.81 111 LYS A CA 1
ATOM 904 C C . LYS A 1 111 ? -15.350 -0.537 21.143 1.00 92.81 111 LYS A C 1
ATOM 906 O O . LYS A 1 111 ? -16.180 -0.6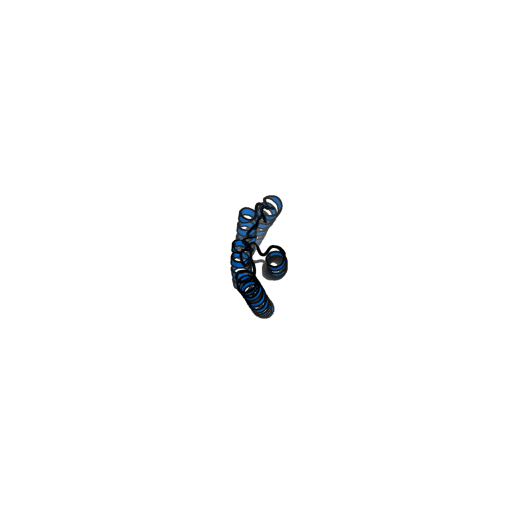29 22.037 1.00 92.81 111 LYS A O 1
ATOM 911 N N . ASN A 1 112 ? -15.651 -0.640 19.850 1.00 89.94 112 ASN A N 1
ATOM 912 C CA . ASN A 1 112 ? -17.010 -0.897 19.375 1.00 89.94 112 ASN A CA 1
ATOM 913 C C . ASN A 1 112 ? -17.486 -2.305 19.746 1.00 89.94 112 ASN A C 1
ATOM 915 O O . ASN A 1 112 ? -18.620 -2.458 20.178 1.00 89.94 112 ASN A O 1
ATOM 919 N N . TRP A 1 113 ? -16.610 -3.309 19.656 1.00 88.81 113 TRP A N 1
ATOM 920 C CA . TRP A 1 113 ? -16.943 -4.682 20.036 1.00 88.81 113 TRP A CA 1
ATOM 921 C C . TRP A 1 113 ? -17.298 -4.818 21.521 1.00 88.81 113 TRP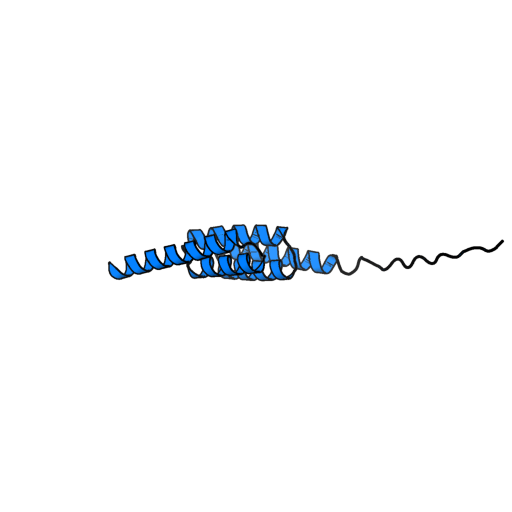 A C 1
ATOM 923 O O . TRP A 1 113 ? -18.252 -5.497 21.853 1.00 88.81 113 TRP A O 1
ATOM 933 N N . LYS A 1 114 ? -16.594 -4.111 22.414 1.00 83.62 114 LYS A N 1
ATOM 934 C CA . LYS A 1 114 ? -16.903 -4.106 23.857 1.00 83.62 114 LYS A CA 1
ATOM 935 C C . LYS A 1 114 ? -18.216 -3.403 24.236 1.00 83.62 114 LYS A C 1
ATOM 937 O O . LYS A 1 114 ? -18.607 -3.475 25.395 1.00 83.62 114 LYS A O 1
ATOM 942 N N . LYS A 1 115 ? -18.814 -2.635 23.320 1.00 75.69 115 LYS A N 1
ATOM 943 C CA . LYS A 1 115 ? -20.078 -1.912 23.542 1.00 75.69 115 LYS A CA 1
ATOM 944 C C . LYS A 1 115 ? -21.299 -2.659 23.002 1.00 75.69 115 LYS A C 1
ATOM 946 O O . LYS A 1 115 ? -22.411 -2.226 23.287 1.00 75.69 115 LYS A O 1
ATOM 951 N N . SER A 1 116 ? -21.077 -3.687 22.185 1.00 61.66 116 SER A N 1
ATOM 952 C CA . SER A 1 116 ? -22.117 -4.569 21.656 1.00 61.66 116 SER A CA 1
ATOM 953 C C . SER A 1 116 ? -22.284 -5.790 22.545 1.00 61.66 116 SER A C 1
ATOM 955 O O . SER A 1 116 ? -23.358 -6.407 22.403 1.00 61.66 116 SER A O 1
#

Secondary structure (DSSP, 8-state):
------------TTSSHHHHHHHHHHHHHHHHHHHHTT-HHHHHHHHHHHHHHT-HHHHHHHHHHHHHHHHHTT-HHHHHHHHHHHHHTT-HHHHHHHHHHHHHHHHHHHHHHTT-

Sequence (116 aa):
MDKRVILFFLIPMFLFGGDLDDRKNSALKEADKYFQKKNWLKLLETAKNLSSWGEKEALKKVLDQAILLVMAKESEAGAYQLSTLYFKNGDLKNSLYWEKTAERIALKKKKNWKKS

Radius of gyration: 21.66 Å; Cα contacts (8 Å, |Δi|>4): 91; chains: 1; bounding box: 71×15×68 Å

pLDDT: mean 86.33, std 17.21, range [40.69, 97.88]

Nearest PDB structures (foldseek):
  8gac-assembly1_A  TM=4.884E-01  e=3.456E-01  synthetic construct
  8g4k-assembly1_A  TM=4.589E-01  e=1.030E+00  synthetic construct
  3sf4-assembly1_A  TM=5.722E-01  e=4.260E+00  Homo sapiens
  6hc2-assembly1_C  TM=5.662E-01  e=6.243E+00  Homo sapiens
  5w4m-assembly1_A  TM=5.006E-01  e=9.149E+00  Streptococcus dysgalactiae

Solvent-accessible surface area (backbone atoms only — not comparable to full-atom values): 6439 Å² total; per-residue (Å²): 138,86,81,83,80,83,81,77,83,77,73,81,92,67,80,70,58,62,65,52,55,50,52,53,52,50,48,50,56,50,35,54,56,26,54,77,66,68,36,38,68,61,17,50,52,48,25,52,52,29,56,76,70,66,39,62,72,63,23,49,58,34,45,55,56,21,49,55,43,24,60,76,63,64,34,37,70,49,24,43,49,50,11,53,53,28,44,75,71,70,35,57,69,59,13,54,53,24,40,55,49,17,53,51,42,50,51,52,52,55,56,51,58,78,74,108

Mean predicted aligned error: 8.81 Å

Foldseek 3Di:
DDDDDPDDPPDPPPPPPPVLVVLLVVLLVQLVVCLVVLNLVSLLVSLLVCVVSVVVVSSVVSLVSSVVSCVVVLPLVSLQSQLVSCVVVVNNVSNVVSPVSSVVSVVVVVVVVVVD